Protein AF-A0A9W4L661-F1 (afdb_monomer_lite)

Secondary structure (DSSP, 8-state):
-HHHHHHIIIIIHHHHHHHHHHHHHHHHHHHHTT-S-HHHHHHHHHHHHHHHHHHHHHHHHHT-

Sequence (64 aa):
MELLMLFIAIYLTPILCIVFIVASVGLAKKIKRDKEDTAIHTFWVTISFTLIVYSLVWSGFISL

pLDDT: mean 81.15, std 8.0, range [52.66, 90.12]

Structure (mmCIF, N/CA/C/O backbone):
data_AF-A0A9W4L661-F1
#
_entry.id   AF-A0A9W4L661-F1
#
loop_
_atom_site.group_PDB
_atom_site.id
_atom_site.type_symbol
_atom_site.label_atom_id
_atom_site.label_alt_id
_atom_site.label_comp_id
_atom_site.label_asym_id
_atom_site.label_entity_id
_atom_site.label_seq_id
_atom_site.pdbx_PDB_ins_code
_atom_site.Cartn_x
_atom_site.Cartn_y
_atom_site.Cartn_z
_atom_site.occupancy
_atom_site.B_iso_or_equiv
_atom_site.auth_seq_id
_atom_site.auth_comp_id
_atom_site.auth_asym_id
_atom_site.auth_atom_id
_atom_site.pdbx_PDB_model_num
ATOM 1 N N . MET A 1 1 ? 13.273 -9.300 -14.189 1.00 62.78 1 MET A N 1
ATOM 2 C CA . MET A 1 1 ? 13.017 -8.698 -12.862 1.00 62.78 1 MET A CA 1
ATOM 3 C C . MET A 1 1 ? 12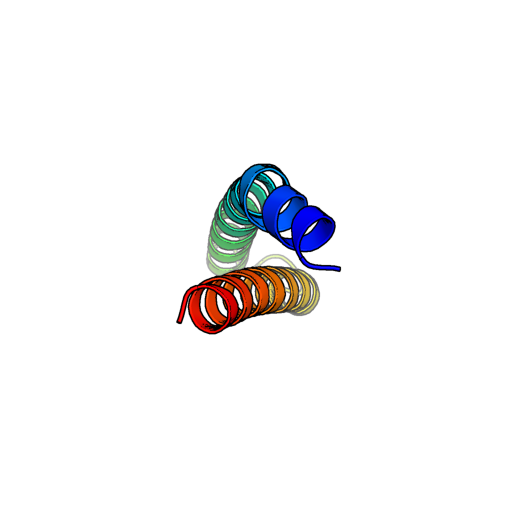.435 -7.295 -12.996 1.00 62.78 1 MET A C 1
ATOM 5 O O . MET A 1 1 ? 11.356 -7.071 -12.472 1.00 62.78 1 MET A O 1
ATOM 9 N N . GLU A 1 2 ? 13.050 -6.393 -13.764 1.00 72.56 2 GLU A N 1
ATOM 10 C CA . GLU A 1 2 ? 12.568 -5.002 -13.890 1.00 72.56 2 GLU A CA 1
ATOM 11 C C . GLU A 1 2 ? 11.202 -4.841 -14.572 1.00 72.56 2 GLU A C 1
ATOM 13 O O . GLU A 1 2 ? 10.322 -4.189 -14.022 1.00 72.56 2 GLU A 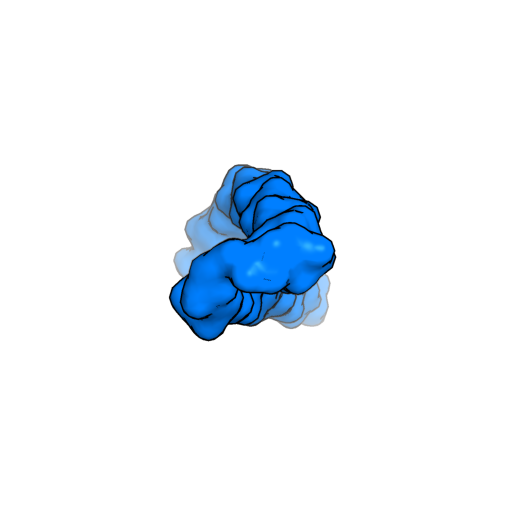O 1
ATOM 18 N N . LEU A 1 3 ? 10.971 -5.498 -15.715 1.00 79.50 3 LEU A N 1
ATOM 19 C CA . LEU A 1 3 ? 9.690 -5.420 -16.441 1.00 79.50 3 LEU A CA 1
ATOM 20 C C . LEU A 1 3 ? 8.489 -5.891 -15.603 1.00 79.50 3 LEU A C 1
ATOM 22 O O . LEU A 1 3 ? 7.388 -5.362 -15.724 1.00 79.50 3 LEU A O 1
ATOM 26 N N . LEU A 1 4 ? 8.719 -6.874 -14.729 1.00 79.19 4 LEU A N 1
ATOM 27 C CA . LEU A 1 4 ? 7.701 -7.435 -13.843 1.00 79.19 4 LEU A CA 1
ATOM 28 C C . LEU A 1 4 ? 7.331 -6.434 -12.739 1.00 79.19 4 LEU A C 1
ATOM 30 O O . LEU A 1 4 ? 6.153 -6.236 -12.456 1.00 79.19 4 LEU A O 1
ATOM 34 N N . MET A 1 5 ? 8.319 -5.743 -12.162 1.00 75.12 5 MET A N 1
ATOM 35 C CA . MET A 1 5 ? 8.047 -4.699 -11.175 1.00 75.12 5 MET A CA 1
ATOM 36 C C . MET A 1 5 ? 7.454 -3.436 -11.777 1.00 75.12 5 MET A C 1
ATOM 38 O O . MET A 1 5 ? 6.597 -2.838 -11.142 1.00 75.12 5 MET A O 1
ATOM 42 N N . LEU A 1 6 ? 7.823 -3.066 -13.001 1.00 78.69 6 LEU A N 1
ATOM 43 C CA . LEU A 1 6 ? 7.208 -1.933 -13.690 1.00 78.69 6 LEU A CA 1
ATOM 44 C C . LEU A 1 6 ? 5.727 -2.213 -14.003 1.00 78.69 6 LEU A C 1
ATOM 46 O O . LEU A 1 6 ? 4.871 -1.348 -13.828 1.00 78.69 6 LEU A O 1
ATOM 50 N N . PHE A 1 7 ? 5.402 -3.460 -14.361 1.00 82.94 7 PHE A N 1
ATOM 51 C CA . PHE A 1 7 ? 4.020 -3.918 -14.515 1.00 82.94 7 PHE A CA 1
ATOM 52 C C . PHE A 1 7 ? 3.238 -3.868 -13.191 1.00 82.94 7 PHE A C 1
ATOM 54 O O . PHE A 1 7 ? 2.128 -3.341 -13.144 1.00 82.94 7 PHE A O 1
ATOM 61 N N . ILE A 1 8 ? 3.825 -4.355 -12.094 1.00 83.19 8 ILE A N 1
ATOM 62 C CA . ILE A 1 8 ? 3.228 -4.262 -10.750 1.00 83.19 8 ILE A CA 1
ATOM 63 C C . ILE A 1 8 ? 3.038 -2.793 -10.343 1.00 83.19 8 ILE A C 1
ATOM 65 O O . ILE A 1 8 ? 1.967 -2.417 -9.868 1.00 83.19 8 ILE A O 1
ATOM 69 N N . ALA A 1 9 ? 4.036 -1.947 -10.589 1.00 80.44 9 ALA A N 1
ATOM 70 C CA . ALA A 1 9 ? 4.009 -0.536 -10.240 1.00 80.44 9 ALA A CA 1
ATOM 71 C C . ALA A 1 9 ? 2.864 0.204 -10.950 1.00 80.44 9 ALA A C 1
ATOM 73 O O . ALA A 1 9 ? 2.134 0.952 -10.302 1.00 80.44 9 ALA A O 1
ATOM 74 N N . ILE A 1 10 ? 2.670 -0.046 -12.249 1.00 83.50 10 ILE A N 1
ATOM 75 C CA . ILE A 1 10 ? 1.665 0.642 -13.071 1.00 83.50 10 ILE A CA 1
ATOM 76 C C . ILE A 1 10 ? 0.258 0.082 -12.858 1.00 83.50 10 ILE A C 1
ATOM 78 O O . ILE A 1 10 ? -0.690 0.857 -12.768 1.00 83.50 10 ILE A O 1
ATOM 82 N N . TYR A 1 11 ? 0.099 -1.242 -12.783 1.00 86.06 11 TYR A N 1
ATOM 83 C CA . TYR A 1 11 ? -1.229 -1.865 -12.775 1.00 86.06 11 TYR A CA 1
ATOM 84 C C . TYR A 1 11 ? -1.694 -2.286 -11.380 1.00 86.06 11 TYR A C 1
ATOM 86 O O . TYR A 1 11 ? -2.871 -2.134 -11.06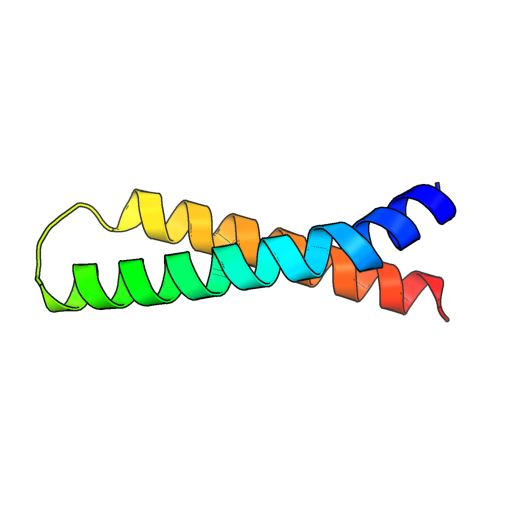3 1.00 86.06 11 TYR A O 1
ATOM 94 N N . LEU A 1 12 ? -0.800 -2.790 -10.524 1.00 83.50 12 LEU A N 1
ATOM 95 C CA . LEU A 1 12 ? -1.178 -3.327 -9.213 1.00 83.50 12 LEU A CA 1
ATOM 96 C C . LEU A 1 12 ? -1.219 -2.242 -8.128 1.00 83.50 12 LEU A C 1
ATOM 98 O O . LEU A 1 12 ? -2.153 -2.217 -7.328 1.00 83.50 12 LEU A O 1
ATOM 102 N N . THR A 1 13 ? -0.261 -1.312 -8.120 1.00 85.75 13 THR A N 1
ATOM 103 C CA . THR A 1 13 ? -0.208 -0.197 -7.152 1.00 85.75 13 THR A CA 1
ATOM 104 C C . THR A 1 13 ? -1.474 0.662 -7.116 1.00 85.75 13 THR A C 1
ATOM 106 O O . THR A 1 13 ? -1.972 0.890 -6.014 1.00 85.75 13 THR A O 1
ATOM 109 N N . PRO A 1 14 ? -2.062 1.128 -8.241 1.00 85.12 14 PRO A N 1
ATOM 110 C CA . PRO A 1 14 ? -3.291 1.923 -8.173 1.00 85.12 14 PRO A CA 1
ATOM 111 C C . PRO A 1 14 ? -4.470 1.132 -7.595 1.00 85.12 14 PRO A C 1
ATOM 113 O O . PRO A 1 14 ? -5.261 1.685 -6.831 1.00 85.12 14 PRO A O 1
ATOM 116 N N . ILE A 1 15 ? -4.564 -0.169 -7.889 1.00 89.25 15 ILE A N 1
ATOM 117 C CA . ILE A 1 15 ? -5.600 -1.044 -7.325 1.00 89.25 15 ILE A CA 1
ATOM 118 C C . ILE A 1 15 ? -5.399 -1.185 -5.810 1.00 89.25 15 ILE A C 1
ATOM 120 O O . ILE A 1 15 ? -6.347 -1.009 -5.042 1.00 89.25 15 ILE A O 1
ATOM 124 N N . LEU A 1 16 ? -4.161 -1.428 -5.368 1.00 85.50 16 LEU A N 1
ATOM 125 C CA . LEU A 1 16 ? -3.806 -1.489 -3.948 1.00 85.50 16 LEU A CA 1
ATOM 126 C C . LEU A 1 16 ? -4.089 -0.164 -3.229 1.00 85.50 16 LEU A C 1
ATOM 128 O O . LEU A 1 16 ? -4.607 -0.190 -2.116 1.00 85.50 16 LEU A O 1
ATOM 132 N N . CYS A 1 17 ? -3.841 0.985 -3.865 1.00 85.88 17 CYS A N 1
ATOM 133 C CA . CYS A 1 17 ? -4.178 2.303 -3.322 1.00 85.88 17 CYS A CA 1
ATOM 134 C C . CYS A 1 17 ? -5.687 2.479 -3.110 1.00 85.88 17 CYS A C 1
ATOM 136 O O . CYS A 1 17 ? -6.104 2.961 -2.057 1.00 85.88 17 CYS A O 1
ATOM 138 N N . ILE A 1 18 ? -6.518 2.068 -4.073 1.00 90.12 18 ILE A N 1
ATOM 139 C CA . ILE A 1 18 ? -7.982 2.139 -3.933 1.00 90.12 18 ILE A CA 1
ATOM 140 C C . ILE A 1 18 ? -8.439 1.268 -2.758 1.00 90.12 18 ILE A C 1
ATOM 142 O O . ILE A 1 18 ? -9.181 1.738 -1.892 1.00 90.12 18 ILE A O 1
ATOM 146 N N . VAL A 1 19 ? -7.958 0.023 -2.689 1.00 89.38 19 VAL A N 1
ATOM 147 C CA . VAL A 1 19 ? -8.271 -0.902 -1.588 1.00 89.38 19 VAL A CA 1
ATOM 148 C C . VAL A 1 19 ? -7.805 -0.332 -0.248 1.00 89.38 19 VAL A C 1
ATOM 150 O O . VAL A 1 19 ? -8.561 -0.360 0.723 1.00 89.38 19 VAL A O 1
ATOM 153 N N . PHE A 1 20 ? -6.606 0.248 -0.197 1.00 89.12 20 PHE A N 1
ATOM 154 C CA . PHE A 1 20 ? -6.041 0.870 0.997 1.00 89.12 20 PHE A CA 1
ATOM 155 C C . PHE A 1 20 ? -6.886 2.049 1.499 1.00 89.12 20 PHE A C 1
ATOM 157 O O . PHE A 1 20 ? -7.196 2.115 2.692 1.00 89.12 20 PHE A 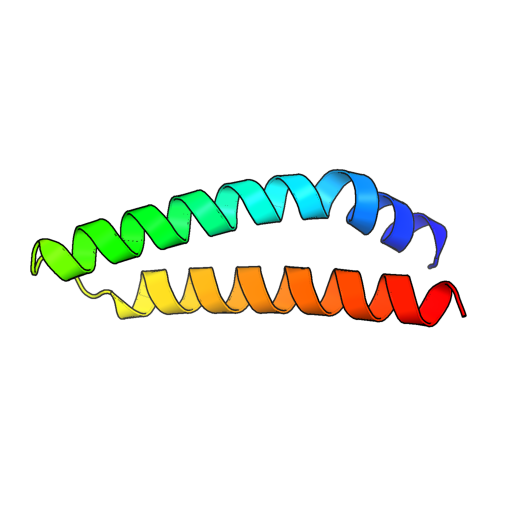O 1
ATOM 164 N N . ILE A 1 21 ? -7.321 2.947 0.608 1.00 89.81 21 ILE A N 1
ATOM 165 C CA . ILE A 1 21 ? -8.180 4.087 0.967 1.00 89.81 21 ILE A CA 1
ATOM 166 C C . ILE A 1 21 ? -9.537 3.595 1.483 1.00 89.81 21 ILE A C 1
ATOM 168 O O . ILE A 1 21 ? -9.989 4.032 2.544 1.00 89.81 21 ILE A O 1
ATOM 172 N N . VAL A 1 22 ? -10.179 2.653 0.783 1.00 88.69 22 VAL A N 1
ATOM 173 C CA . VAL A 1 22 ? -11.483 2.104 1.196 1.00 88.69 22 VAL A CA 1
ATOM 174 C C . VAL A 1 22 ? -11.380 1.391 2.547 1.00 88.69 22 VAL A C 1
ATOM 176 O O . VAL A 1 22 ? -12.223 1.613 3.420 1.00 88.69 22 VAL A O 1
ATOM 179 N N . ALA A 1 23 ? -10.331 0.591 2.758 1.00 88.06 23 ALA A N 1
ATOM 180 C CA . ALA A 1 23 ? -10.082 -0.098 4.022 1.00 88.06 23 ALA A CA 1
ATOM 181 C C . ALA A 1 23 ? -9.808 0.885 5.170 1.00 88.06 23 ALA A C 1
ATOM 183 O O . ALA A 1 23 ? -10.358 0.712 6.257 1.00 88.06 23 ALA A O 1
ATOM 184 N N . SER 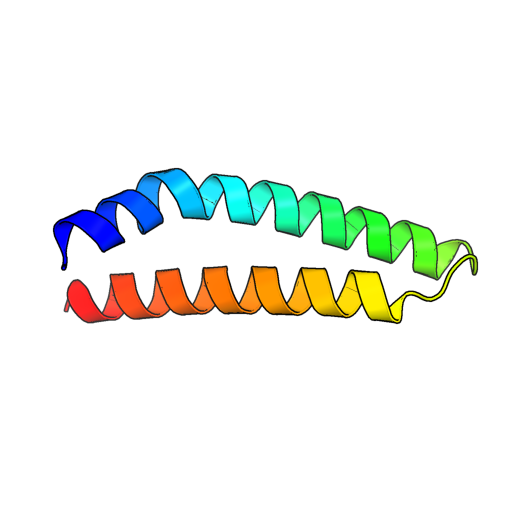A 1 24 ? -9.042 1.952 4.922 1.00 85.94 24 SER A N 1
ATOM 185 C CA . SER A 1 24 ? -8.742 2.996 5.914 1.00 85.94 24 SER A CA 1
ATOM 186 C C . SER A 1 24 ? -9.989 3.788 6.313 1.00 85.94 24 SER A C 1
ATOM 188 O O . SER A 1 24 ? -10.236 4.016 7.497 1.00 85.94 24 SER A O 1
ATOM 190 N N . VAL A 1 25 ? -10.834 4.159 5.345 1.00 87.69 25 VAL A N 1
ATOM 191 C CA . VAL A 1 25 ? -12.114 4.838 5.614 1.00 87.69 25 VAL A CA 1
ATOM 192 C C . VAL A 1 25 ? -13.091 3.905 6.337 1.00 87.69 25 VAL A C 1
ATOM 194 O O . VAL A 1 25 ? -13.814 4.343 7.235 1.00 87.69 25 VAL A O 1
ATOM 197 N N . GLY A 1 26 ? -13.114 2.619 5.977 1.00 85.94 26 GLY A N 1
ATOM 198 C CA . GLY A 1 26 ? -13.890 1.596 6.678 1.00 85.94 26 GLY A CA 1
ATOM 199 C C . GLY A 1 26 ? -13.453 1.440 8.135 1.00 85.94 26 GLY A C 1
ATOM 200 O O . GLY A 1 26 ? -14.294 1.483 9.033 1.00 85.94 26 GLY A O 1
ATOM 201 N N . LEU A 1 27 ? -12.143 1.351 8.372 1.00 85.69 27 LEU A N 1
ATOM 202 C CA . LEU A 1 27 ? -11.540 1.300 9.701 1.00 85.69 27 LEU A CA 1
ATOM 203 C C . LEU A 1 27 ? -11.893 2.550 10.522 1.00 85.69 27 LEU A C 1
ATOM 205 O O . LEU A 1 27 ? -12.398 2.421 11.633 1.00 85.69 27 LEU A O 1
ATOM 209 N N . ALA A 1 28 ? -11.741 3.753 9.958 1.00 84.25 28 ALA A N 1
ATOM 210 C CA . ALA A 1 28 ? -12.100 5.006 10.630 1.00 84.25 28 ALA A CA 1
ATOM 211 C C . ALA A 1 28 ? -13.592 5.068 11.015 1.00 84.25 28 ALA A C 1
ATOM 213 O O . ALA A 1 28 ? -13.947 5.526 12.104 1.00 84.25 28 ALA A O 1
ATOM 214 N N . LYS A 1 29 ? -14.483 4.562 10.150 1.00 82.81 29 LYS A N 1
ATOM 215 C CA . LYS A 1 29 ? -15.921 4.445 10.447 1.00 82.81 29 LYS A CA 1
ATOM 216 C C . LYS A 1 29 ? -16.214 3.420 11.549 1.00 82.81 29 LYS A C 1
ATOM 218 O O . LYS A 1 29 ? -17.154 3.648 12.310 1.00 82.81 29 LYS A O 1
ATOM 223 N N . LYS A 1 30 ? -15.448 2.324 11.635 1.00 82.06 30 LYS A N 1
ATOM 224 C CA . LYS A 1 30 ? -15.568 1.306 12.697 1.00 82.06 30 LYS A CA 1
ATOM 225 C C . LYS A 1 30 ? -15.083 1.829 14.048 1.00 82.06 30 LYS A C 1
ATOM 227 O O . LYS A 1 30 ? -15.836 1.733 15.011 1.00 82.06 30 LYS A O 1
ATOM 232 N N . ILE A 1 31 ? -13.921 2.491 14.087 1.00 83.25 31 ILE A N 1
ATOM 233 C CA . ILE A 1 31 ? -13.392 3.152 15.297 1.00 83.25 31 ILE A CA 1
ATOM 234 C C . ILE A 1 31 ? -14.424 4.141 15.852 1.00 83.25 31 ILE A C 1
ATOM 236 O O . ILE A 1 31 ? -14.774 4.081 17.023 1.00 83.25 31 ILE A O 1
ATOM 240 N N . LYS A 1 32 ? -14.998 5.003 14.999 1.00 80.69 32 LYS A N 1
ATOM 241 C CA . LYS A 1 32 ? -16.017 5.982 15.421 1.00 80.69 32 LYS A CA 1
ATOM 242 C C . LYS A 1 32 ? -17.311 5.345 15.956 1.00 80.69 32 LYS A C 1
ATOM 244 O O . LYS A 1 32 ? -18.070 6.009 16.657 1.00 80.69 32 LYS A O 1
ATOM 249 N N . ARG A 1 33 ? -17.615 4.102 15.574 1.00 82.50 33 ARG A N 1
ATOM 250 C CA . ARG A 1 33 ? -18.842 3.390 15.966 1.00 82.50 33 ARG A CA 1
ATOM 251 C C . ARG A 1 33 ? -18.654 2.473 17.177 1.00 82.50 33 ARG A C 1
ATOM 253 O O . ARG A 1 33 ? -19.639 1.844 17.554 1.00 82.50 33 ARG A O 1
ATOM 260 N N . ASP A 1 34 ? -17.448 2.404 17.749 1.00 67.44 34 ASP A N 1
ATOM 261 C CA . ASP A 1 34 ? -17.090 1.561 18.904 1.00 67.44 34 ASP A CA 1
ATOM 262 C C . ASP A 1 34 ? -17.515 0.087 18.737 1.00 67.44 34 ASP A C 1
ATOM 264 O O . ASP A 1 34 ? -17.906 -0.609 19.671 1.00 67.44 34 ASP A O 1
ATOM 268 N N . LYS A 1 35 ? -17.516 -0.392 17.487 1.00 61.69 35 LYS A N 1
ATOM 269 C CA . LYS A 1 35 ? -17.948 -1.744 17.130 1.00 61.69 35 LYS A CA 1
ATOM 270 C C . LYS A 1 35 ? -16.852 -2.424 16.326 1.00 61.69 35 LYS A C 1
ATOM 272 O O . LYS A 1 35 ? -16.520 -1.964 15.236 1.00 61.69 35 LYS A O 1
ATOM 277 N N . GLU A 1 36 ? -16.399 -3.549 16.872 1.00 64.62 36 GLU A N 1
ATOM 278 C CA . GLU A 1 36 ? -15.402 -4.501 16.362 1.00 64.62 36 GLU A CA 1
ATOM 279 C C . GLU A 1 36 ? -13.939 -4.258 16.736 1.00 64.62 36 GLU A C 1
ATOM 281 O O . GLU A 1 36 ? -13.450 -3.137 16.867 1.00 64.62 36 GLU A O 1
ATOM 286 N N . ASP A 1 37 ? -13.246 -5.392 16.842 1.00 70.50 37 ASP A N 1
ATOM 287 C CA . ASP A 1 37 ? -11.809 -5.515 17.006 1.00 70.50 37 ASP A CA 1
ATOM 288 C C . ASP A 1 37 ? -11.098 -4.954 15.763 1.00 70.50 37 ASP A C 1
ATOM 290 O O . ASP A 1 37 ? -11.009 -5.564 14.692 1.00 70.50 37 ASP A O 1
ATOM 294 N N . THR A 1 38 ? -10.657 -3.708 15.881 1.00 79.00 38 THR A N 1
ATOM 295 C CA . THR A 1 38 ? -10.041 -2.939 14.795 1.00 79.00 38 THR A CA 1
ATOM 296 C C . THR A 1 38 ? -8.608 -3.381 14.499 1.00 79.00 38 THR A C 1
ATOM 298 O O . THR A 1 38 ? -8.038 -2.943 13.494 1.00 79.00 38 THR A O 1
ATOM 301 N N . ALA A 1 39 ? -8.040 -4.297 15.295 1.00 77.44 39 ALA A N 1
ATOM 302 C CA . ALA A 1 39 ? -6.686 -4.816 15.124 1.00 77.44 39 ALA A CA 1
ATOM 303 C C . ALA A 1 39 ? -6.490 -5.509 13.765 1.00 77.44 39 ALA A C 1
ATOM 305 O O . ALA A 1 39 ? -5.523 -5.220 13.060 1.00 77.44 39 ALA A O 1
ATOM 306 N N . ILE A 1 40 ? -7.443 -6.348 13.341 1.00 77.12 40 ILE A N 1
ATOM 307 C CA . ILE A 1 40 ? -7.360 -7.094 12.070 1.00 77.12 40 ILE A CA 1
ATOM 308 C C . ILE A 1 40 ? -7.411 -6.141 10.868 1.00 77.12 40 ILE A C 1
ATOM 310 O O . ILE A 1 40 ? -6.627 -6.259 9.926 1.00 77.12 40 ILE A O 1
ATOM 314 N N . HIS A 1 41 ? -8.301 -5.149 10.911 1.00 82.12 41 HIS A N 1
ATOM 315 C CA . HIS A 1 41 ? -8.396 -4.140 9.856 1.00 82.12 41 HIS A CA 1
ATOM 316 C C . HIS A 1 41 ? -7.152 -3.247 9.804 1.00 82.12 41 HIS A C 1
ATOM 318 O O . HIS A 1 41 ? -6.659 -2.951 8.718 1.00 82.12 41 HIS A O 1
ATOM 324 N N . THR A 1 42 ? -6.615 -2.862 10.962 1.00 84.06 42 THR A N 1
ATOM 325 C CA . THR A 1 42 ? -5.386 -2.061 11.063 1.00 84.06 42 THR A CA 1
ATOM 326 C C . THR A 1 42 ? -4.179 -2.826 10.527 1.00 84.06 42 THR A C 1
ATOM 328 O O . THR A 1 42 ? -3.372 -2.257 9.793 1.00 84.06 42 THR A O 1
ATOM 331 N N . PHE A 1 43 ? -4.083 -4.125 10.812 1.00 86.25 43 PHE A N 1
ATOM 332 C CA . PHE A 1 43 ? -3.047 -4.997 10.261 1.00 86.25 43 PHE A CA 1
ATOM 333 C C . PHE A 1 43 ? -3.100 -5.036 8.728 1.00 86.25 43 PHE A C 1
ATOM 335 O O . PHE A 1 43 ? -2.083 -4.824 8.068 1.00 86.25 43 PHE A O 1
ATOM 342 N N . TRP A 1 44 ? -4.294 -5.207 8.153 1.00 79.88 44 TRP A N 1
ATOM 343 C CA . TRP A 1 44 ? -4.468 -5.251 6.697 1.00 79.88 44 TRP A CA 1
ATOM 344 C C . TRP A 1 44 ? -4.143 -3.918 6.014 1.00 79.88 44 TRP A C 1
ATOM 346 O O . TRP A 1 44 ? -3.482 -3.885 4.973 1.00 79.88 44 TRP A O 1
ATOM 356 N N . VAL A 1 45 ? -4.570 -2.810 6.623 1.00 87.12 45 VAL A N 1
ATOM 357 C CA . VAL A 1 45 ? -4.259 -1.444 6.177 1.00 87.12 45 VAL A CA 1
ATOM 358 C C . VAL A 1 45 ? -2.749 -1.202 6.222 1.00 87.12 45 VAL A C 1
ATOM 360 O O . VAL A 1 45 ? -2.183 -0.716 5.246 1.00 87.12 45 VAL A O 1
ATOM 363 N N . THR A 1 46 ? -2.082 -1.615 7.302 1.00 88.06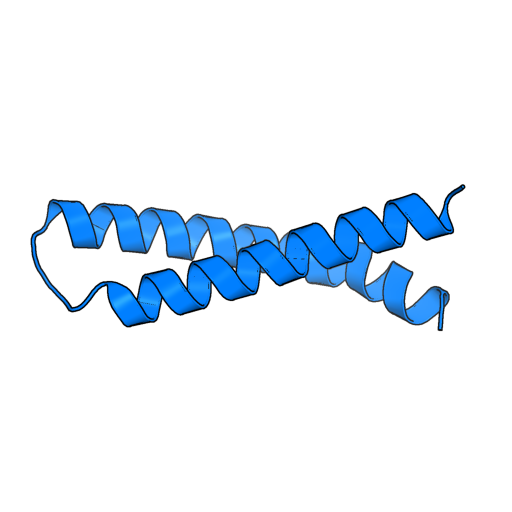 46 THR A N 1
ATOM 364 C CA . THR A 1 46 ? -0.631 -1.449 7.477 1.00 88.06 46 THR A CA 1
ATOM 365 C C . THR A 1 46 ? 0.153 -2.240 6.434 1.00 88.06 46 THR A C 1
ATOM 367 O O . THR A 1 46 ? 1.005 -1.670 5.761 1.00 88.06 46 THR A O 1
ATOM 370 N N . ILE A 1 47 ? -0.177 -3.520 6.220 1.00 89.12 47 ILE A N 1
ATOM 371 C CA . ILE A 1 47 ? 0.473 -4.350 5.190 1.00 89.12 47 ILE A CA 1
ATOM 372 C C . ILE A 1 47 ? 0.284 -3.749 3.798 1.00 89.12 47 ILE A C 1
ATOM 374 O O . ILE A 1 47 ? 1.244 -3.649 3.033 1.00 89.12 47 ILE A O 1
ATOM 378 N N . SER A 1 48 ? -0.940 -3.321 3.479 1.00 86.25 48 SER A N 1
ATOM 379 C CA . SER A 1 48 ? -1.252 -2.715 2.181 1.00 86.25 48 SER A CA 1
ATOM 380 C C . SER A 1 48 ? -0.446 -1.431 1.966 1.00 86.25 48 SER A C 1
ATOM 382 O O . SER A 1 48 ? 0.128 -1.237 0.897 1.00 86.25 48 SER A O 1
ATOM 384 N N . PHE A 1 49 ? -0.335 -0.585 2.995 1.00 87.56 49 PHE A N 1
ATOM 385 C CA . PHE A 1 49 ? 0.473 0.634 2.952 1.00 87.56 49 PHE A CA 1
ATOM 386 C C . PHE A 1 49 ? 1.958 0.341 2.748 1.00 87.56 49 PHE A C 1
ATOM 388 O O . PHE A 1 49 ? 2.590 0.928 1.871 1.00 87.56 49 PHE A O 1
ATOM 395 N N . THR A 1 50 ? 2.513 -0.589 3.526 1.00 88.06 50 THR A N 1
ATOM 396 C CA . THR A 1 50 ? 3.921 -0.981 3.422 1.00 88.06 50 THR A CA 1
ATOM 397 C C . THR A 1 50 ? 4.243 -1.518 2.030 1.00 88.06 50 THR A C 1
ATOM 399 O O . THR A 1 50 ? 5.260 -1.130 1.462 1.00 88.06 50 THR A O 1
ATOM 402 N N . LEU A 1 51 ? 3.368 -2.340 1.439 1.00 83.50 51 LEU A N 1
ATOM 403 C CA . LEU A 1 51 ? 3.533 -2.845 0.071 1.00 83.50 51 LEU A CA 1
ATOM 404 C C . LEU A 1 51 ? 3.527 -1.728 -0.982 1.00 83.50 51 LEU A C 1
ATOM 406 O O . LEU A 1 51 ? 4.340 -1.762 -1.908 1.00 83.50 51 LEU A O 1
ATOM 410 N N . ILE A 1 52 ? 2.653 -0.727 -0.836 1.00 88.00 52 ILE A N 1
ATOM 411 C CA . ILE A 1 52 ? 2.604 0.438 -1.734 1.00 88.00 52 ILE A CA 1
ATOM 412 C C . ILE A 1 52 ? 3.895 1.254 -1.618 1.00 88.00 52 ILE A C 1
ATOM 414 O O . ILE A 1 52 ? 4.540 1.525 -2.629 1.00 88.00 52 ILE A O 1
ATOM 418 N N . VAL A 1 53 ? 4.305 1.611 -0.395 1.00 87.44 53 VAL A N 1
ATOM 419 C CA . VAL A 1 53 ? 5.525 2.400 -0.155 1.00 87.44 53 VAL A CA 1
ATOM 420 C C . VAL A 1 53 ? 6.759 1.656 -0.656 1.00 87.44 53 VAL A C 1
ATOM 422 O O . VAL A 1 53 ? 7.590 2.252 -1.333 1.00 87.44 53 VAL A O 1
ATOM 425 N N . TYR A 1 54 ? 6.859 0.352 -0.395 1.00 85.38 54 TYR A N 1
ATOM 426 C CA . TYR A 1 54 ? 7.961 -0.472 -0.885 1.00 85.38 54 TYR A CA 1
ATOM 427 C C . TYR A 1 54 ? 8.012 -0.502 -2.418 1.00 85.38 54 TYR A C 1
ATOM 429 O O . TYR A 1 54 ? 9.079 -0.316 -2.998 1.00 85.38 54 TYR A O 1
ATOM 437 N N . SER A 1 55 ? 6.856 -0.647 -3.076 1.00 80.62 55 SER A N 1
ATOM 438 C CA . SER A 1 55 ? 6.765 -0.622 -4.543 1.00 80.62 55 SER A CA 1
ATOM 439 C C . SER A 1 55 ? 7.194 0.731 -5.123 1.00 80.62 55 SER A C 1
ATOM 441 O O . SER A 1 55 ? 7.916 0.771 -6.117 1.00 80.62 55 SER A O 1
ATOM 443 N N . LEU A 1 56 ? 6.802 1.841 -4.487 1.00 83.50 56 LEU A N 1
ATOM 444 C CA . LEU A 1 56 ? 7.180 3.193 -4.914 1.00 83.50 56 LEU A CA 1
ATOM 445 C C . LEU A 1 56 ? 8.670 3.476 -4.705 1.00 83.50 56 LEU A C 1
ATOM 447 O O . LEU A 1 56 ? 9.328 3.970 -5.618 1.00 83.50 56 LEU A O 1
ATOM 451 N N . VAL A 1 57 ? 9.211 3.147 -3.529 1.00 85.38 57 VAL A N 1
ATOM 452 C CA . VAL A 1 57 ? 10.634 3.344 -3.208 1.00 85.38 57 VAL A CA 1
ATOM 453 C C . VAL A 1 57 ? 11.507 2.520 -4.143 1.00 85.38 57 VAL A C 1
ATOM 455 O O . VAL A 1 57 ? 12.474 3.041 -4.692 1.00 85.38 57 VAL A O 1
ATOM 458 N N . TRP A 1 58 ? 11.143 1.260 -4.382 1.00 80.38 58 TRP A N 1
ATOM 459 C CA . TRP A 1 58 ? 11.888 0.403 -5.293 1.00 80.38 58 TRP A CA 1
ATOM 460 C C . TRP A 1 58 ? 11.809 0.896 -6.745 1.00 80.38 58 TRP A C 1
ATOM 462 O O . TRP A 1 58 ? 12.820 0.926 -7.443 1.00 80.38 58 TRP A O 1
ATOM 472 N N . SER A 1 59 ? 10.632 1.342 -7.199 1.00 75.06 59 SER A N 1
ATOM 473 C CA . SER A 1 59 ? 10.478 1.942 -8.531 1.00 75.06 59 SER A CA 1
ATOM 474 C C . SER A 1 59 ? 11.291 3.230 -8.687 1.00 75.06 59 SER A C 1
ATOM 476 O O . SER A 1 59 ? 11.839 3.466 -9.760 1.00 75.06 59 SER A O 1
ATOM 478 N N . GLY A 1 60 ? 11.370 4.060 -7.643 1.00 76.88 60 GLY A N 1
ATOM 479 C CA . GLY A 1 60 ? 12.182 5.278 -7.640 1.00 76.88 60 GLY A CA 1
ATOM 480 C C . GLY A 1 60 ? 13.684 4.991 -7.617 1.00 76.88 60 GLY A C 1
ATOM 481 O O . GLY A 1 60 ? 14.438 5.685 -8.287 1.00 76.88 60 GLY A O 1
ATOM 482 N N . PHE A 1 61 ? 14.107 3.946 -6.901 1.00 76.06 61 PHE A N 1
ATOM 483 C CA . PHE A 1 61 ? 15.505 3.515 -6.830 1.00 76.06 61 PHE A CA 1
ATOM 484 C C . PHE A 1 61 ? 15.997 2.864 -8.131 1.00 76.06 61 PHE A C 1
ATOM 486 O O . PHE A 1 61 ? 17.139 3.075 -8.503 1.00 76.06 61 PHE A O 1
ATOM 493 N N . ILE A 1 62 ? 15.147 2.110 -8.843 1.00 65.69 62 ILE A N 1
ATOM 494 C CA . ILE A 1 62 ? 15.473 1.578 -10.184 1.00 65.69 62 ILE A CA 1
ATOM 495 C C . ILE A 1 62 ? 15.628 2.699 -11.222 1.00 65.69 62 ILE A C 1
ATOM 497 O O . ILE A 1 62 ? 16.356 2.544 -12.197 1.00 65.69 62 ILE A O 1
ATOM 501 N N . SER A 1 63 ? 14.912 3.813 -11.056 1.00 61.78 63 SER A N 1
ATOM 502 C CA . SER A 1 63 ? 14.896 4.901 -12.037 1.00 61.78 63 SER A CA 1
ATOM 503 C C . SER A 1 63 ? 16.084 5.875 -11.916 1.00 61.78 63 SER A C 1
ATOM 505 O O . SER A 1 63 ? 16.077 6.887 -12.623 1.00 61.78 63 SER A O 1
ATOM 507 N N . LEU A 1 64 ? 17.052 5.606 -11.028 1.00 52.66 64 LEU A N 1
ATOM 508 C CA . LEU A 1 64 ? 18.201 6.455 -10.681 1.00 52.66 64 LEU A CA 1
ATOM 509 C C . LEU A 1 64 ? 19.517 5.712 -10.949 1.00 52.66 64 LEU A C 1
ATOM 511 O O . LEU A 1 64 ? 20.438 6.358 -11.496 1.00 52.66 64 LEU A O 1
#

Radius of gyration: 14.47 Å; chains: 1; bounding box: 37×15×35 Å

Foldseek 3Di:
DVVVLVCCLPPVLVVLVVVLVVLVVVLVVCVVVVDDDSVVSVVVSVVSVVVNVVSVVVNVVVVD